Protein AF-A0A2S8PR95-F1 (afdb_monomer_lite)

Foldseek 3Di:
DPQADPLRQGDPPPDPDDPVVSVVLNVQSVCLVPAPWDKDADPVQADPVLRDRQWIFTAHPPPRHTQKIWGFDDQDPNRDTQKIWIWGQGVPGIKIKIWGFDADPVGDTPDIDIDID

Secondary structure (DSSP, 8-state):
--SB-TTSPBPP-S-SS--HHHHHHHHHHHHHHH--PEEEE-GGGEETTTTEESEEEEE-TTT--EEEEEEEEEE-TTS-EEEEEEEEEETTEEEEEEEEEEE-TTS-EEEEEEEE-

Radius of gyration: 17.75 Å; chains: 1; bounding box: 40×20×52 Å

pLDDT: mean 88.1, std 8.45, range [51.5, 97.19]

Structure (mmCIF, N/CA/C/O backbone):
data_AF-A0A2S8PR95-F1
#
_entry.id   AF-A0A2S8PR95-F1
#
loop_
_atom_site.group_PDB
_atom_site.id
_atom_site.type_symbol
_atom_site.label_atom_id
_atom_site.label_alt_id
_atom_site.label_comp_id
_atom_site.label_asym_id
_atom_site.label_entity_id
_atom_site.label_seq_id
_atom_site.pdbx_PDB_ins_code
_atom_site.Cartn_x
_atom_site.Cartn_y
_atom_site.Cartn_z
_atom_site.occupancy
_atom_site.B_iso_or_equiv
_atom_site.auth_seq_id
_atom_site.auth_comp_id
_atom_site.auth_asym_id
_atom_site.auth_atom_id
_atom_site.pdbx_PDB_model_num
ATOM 1 N N . MET A 1 1 ? -3.919 -3.898 -29.142 1.00 51.50 1 MET A N 1
ATOM 2 C CA . MET A 1 1 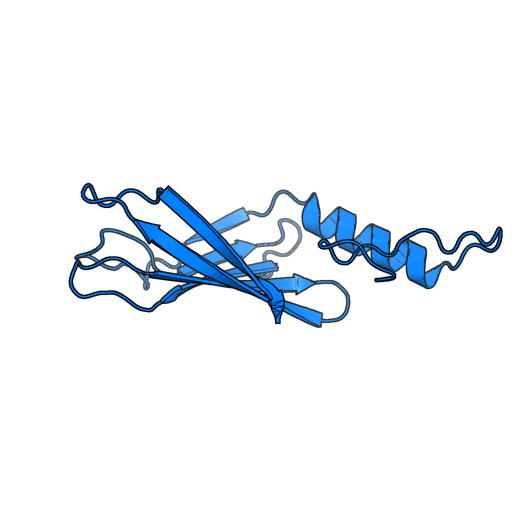? -3.575 -4.710 -27.951 1.00 51.50 1 MET A CA 1
ATOM 3 C C . MET A 1 1 ? -2.643 -3.879 -27.081 1.00 51.50 1 MET A C 1
ATOM 5 O O . MET A 1 1 ? -1.863 -3.128 -27.649 1.00 51.50 1 MET A O 1
ATOM 9 N N . ALA A 1 2 ? -2.744 -3.942 -25.750 1.00 61.56 2 ALA A N 1
ATOM 10 C CA . ALA A 1 2 ? -1.810 -3.215 -24.884 1.00 61.56 2 ALA A CA 1
ATOM 11 C C . ALA A 1 2 ? -0.387 -3.773 -25.070 1.00 61.56 2 ALA A C 1
ATOM 13 O O . ALA A 1 2 ? -0.194 -4.987 -24.973 1.00 61.56 2 ALA A O 1
ATOM 14 N N . ASN A 1 3 ? 0.592 -2.902 -25.339 1.00 78.44 3 ASN A N 1
ATOM 15 C CA . ASN A 1 3 ? 1.985 -3.302 -25.590 1.00 78.44 3 ASN A CA 1
ATOM 16 C C . ASN A 1 3 ? 2.748 -3.670 -24.296 1.00 78.44 3 ASN A C 1
ATOM 18 O O . ASN A 1 3 ? 3.931 -3.995 -24.321 1.00 78.44 3 ASN A O 1
ATOM 22 N N . THR A 1 4 ? 2.068 -3.622 -23.149 1.00 80.44 4 THR A N 1
ATOM 23 C CA . THR A 1 4 ? 2.621 -3.835 -21.810 1.00 80.44 4 THR A CA 1
ATOM 24 C C . THR A 1 4 ? 1.746 -4.787 -20.990 1.00 80.44 4 THR A C 1
ATOM 26 O O . THR A 1 4 ? 0.552 -4.969 -21.245 1.00 80.44 4 THR A O 1
ATOM 29 N N . LEU A 1 5 ? 2.362 -5.451 -20.014 1.00 82.12 5 LEU A N 1
ATOM 30 C CA . LEU A 1 5 ? 1.694 -6.202 -18.953 1.00 82.12 5 LEU A CA 1
ATOM 31 C C . LEU A 1 5 ? 1.127 -5.241 -17.889 1.00 82.12 5 LEU A C 1
ATOM 33 O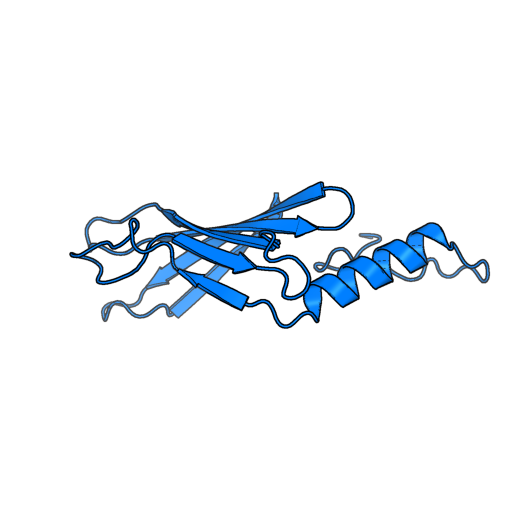 O . LEU A 1 5 ? 1.583 -4.101 -17.805 1.00 82.12 5 LEU A O 1
ATOM 37 N N . PRO A 1 6 ? 0.205 -5.693 -17.015 1.00 74.62 6 PRO A N 1
ATOM 38 C CA . PRO A 1 6 ? -0.261 -4.896 -15.871 1.00 74.62 6 PRO A CA 1
ATOM 39 C C . PRO A 1 6 ? 0.862 -4.424 -14.932 1.00 74.62 6 PRO A C 1
ATOM 41 O O . PRO A 1 6 ? 0.727 -3.413 -14.254 1.00 74.62 6 PRO A O 1
ATOM 44 N N . SER A 1 7 ? 1.999 -5.124 -14.912 1.00 75.38 7 SER A N 1
ATOM 45 C CA . SER A 1 7 ? 3.209 -4.707 -14.192 1.00 75.38 7 SER A CA 1
ATOM 46 C C . SER A 1 7 ? 3.930 -3.509 -14.829 1.00 75.38 7 SER A C 1
ATOM 48 O O . SER A 1 7 ? 4.816 -2.930 -14.210 1.00 75.38 7 SER A O 1
ATOM 50 N N . GLY A 1 8 ? 3.580 -3.125 -16.060 1.00 79.69 8 GLY A N 1
ATOM 51 C CA . GLY A 1 8 ? 4.295 -2.133 -16.866 1.00 79.69 8 GLY A CA 1
ATOM 52 C C . GLY A 1 8 ? 5.406 -2.715 -17.743 1.00 79.69 8 GLY A C 1
ATOM 53 O O . GLY A 1 8 ? 5.913 -1.997 -18.598 1.00 79.69 8 GLY A O 1
ATOM 54 N N . ILE A 1 9 ? 5.736 -4.002 -17.585 1.00 85.19 9 ILE A N 1
ATOM 55 C CA . ILE A 1 9 ? 6.730 -4.702 -18.411 1.00 85.19 9 ILE A CA 1
ATOM 56 C C . ILE A 1 9 ? 6.258 -4.720 -19.868 1.00 85.19 9 ILE A C 1
ATOM 58 O O . ILE A 1 9 ? 5.135 -5.140 -20.162 1.00 85.19 9 ILE A O 1
ATOM 62 N N . GLN A 1 10 ? 7.112 -4.276 -20.782 1.00 86.62 10 GLN A N 1
ATOM 63 C CA . GLN A 1 10 ? 6.873 -4.293 -22.220 1.00 86.62 10 GLN A CA 1
ATOM 64 C C . GLN A 1 10 ? 6.884 -5.726 -22.750 1.00 86.62 10 GLN A C 1
ATOM 66 O O . GLN A 1 10 ? 7.745 -6.534 -22.394 1.00 86.62 10 GLN A O 1
ATOM 71 N N . ARG A 1 11 ? 5.902 -6.046 -23.597 1.00 85.00 11 ARG A N 1
ATOM 72 C CA . ARG A 1 11 ? 5.814 -7.348 -24.263 1.00 85.00 11 ARG A CA 1
ATOM 73 C C . ARG A 1 11 ? 6.856 -7.432 -25.387 1.00 85.00 11 ARG A C 1
ATOM 75 O O . ARG A 1 11 ? 7.217 -6.398 -25.943 1.00 85.00 11 ARG A O 1
ATOM 82 N N . PRO A 1 12 ? 7.309 -8.642 -25.759 1.00 79.50 12 PRO A N 1
ATOM 83 C CA . PRO A 1 12 ? 8.140 -8.815 -26.943 1.00 79.50 12 PRO A CA 1
ATOM 84 C C . PRO A 1 12 ? 7.421 -8.269 -28.180 1.00 79.50 12 PRO A C 1
ATOM 86 O O . PRO A 1 12 ? 6.262 -8.607 -28.419 1.00 79.50 12 PRO A O 1
ATOM 89 N N . GLU A 1 13 ? 8.112 -7.460 -28.979 1.00 73.94 13 GLU A N 1
ATOM 90 C CA . GLU A 1 13 ? 7.537 -6.835 -30.181 1.00 73.94 13 GLU A CA 1
ATOM 91 C C . GLU A 1 13 ? 7.541 -7.774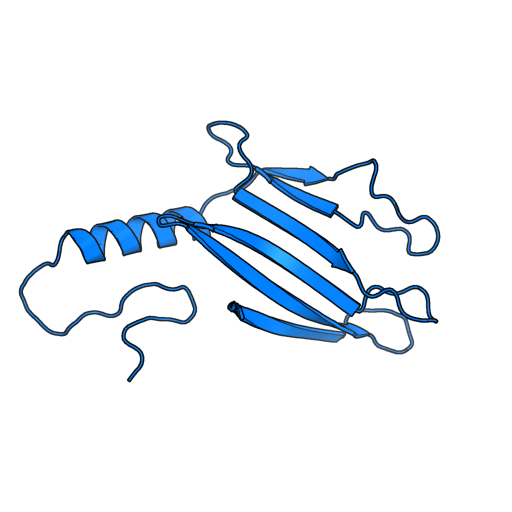 -31.403 1.00 73.94 13 GLU A C 1
ATOM 93 O O . GLU A 1 13 ? 7.152 -7.373 -32.496 1.00 73.94 13 GLU A O 1
ATOM 98 N N . GLY A 1 14 ? 7.979 -9.031 -31.237 1.00 70.06 14 GLY A N 1
ATOM 99 C CA . GLY A 1 14 ? 8.032 -10.033 -32.311 1.00 70.06 14 GLY A CA 1
ATOM 100 C C . GLY A 1 14 ? 9.052 -9.725 -33.414 1.00 70.06 14 GLY A C 1
ATOM 101 O O . GLY A 1 14 ? 9.018 -10.356 -34.465 1.00 70.06 14 GLY A O 1
ATOM 102 N N . SER A 1 15 ? 9.934 -8.752 -33.180 1.00 69.81 15 SER A N 1
ATOM 103 C CA . SER A 1 15 ? 11.064 -8.399 -34.036 1.00 69.81 15 SER A CA 1
ATOM 104 C C . SER A 1 15 ? 12.334 -9.066 -33.515 1.00 69.81 15 SER A C 1
ATOM 106 O O . SER A 1 15 ? 12.558 -9.096 -32.304 1.00 69.81 15 SER A O 1
ATOM 108 N N . ASP A 1 16 ? 13.191 -9.537 -34.421 1.00 66.31 16 ASP A N 1
ATOM 109 C CA . ASP A 1 16 ? 14.516 -10.074 -34.079 1.00 66.31 16 ASP A CA 1
ATOM 110 C C . ASP A 1 16 ? 15.509 -8.971 -33.650 1.00 66.31 16 ASP A C 1
ATOM 112 O O . ASP A 1 16 ? 16.624 -9.259 -33.213 1.00 66.31 16 ASP A O 1
ATOM 116 N N . ASN A 1 17 ? 15.118 -7.693 -33.741 1.00 72.88 17 ASN A N 1
ATOM 117 C CA . ASN A 1 17 ? 15.930 -6.575 -33.270 1.00 72.88 17 ASN A CA 1
ATOM 118 C C . ASN A 1 17 ? 15.766 -6.361 -31.762 1.00 72.88 17 ASN A C 1
ATOM 120 O O . ASN A 1 17 ? 14.668 -6.121 -31.259 1.00 72.88 17 ASN A O 1
ATOM 124 N N . ASN A 1 18 ? 16.889 -6.348 -31.044 1.00 67.62 18 ASN A N 1
ATOM 125 C CA . ASN A 1 18 ? 16.906 -6.072 -29.614 1.00 67.62 18 ASN A CA 1
ATOM 126 C C . ASN A 1 18 ? 16.812 -4.557 -29.351 1.00 67.62 18 ASN A C 1
ATOM 128 O O . ASN A 1 18 ? 17.788 -3.823 -29.525 1.00 67.62 18 ASN A O 1
ATOM 132 N N . ASN A 1 19 ? 15.643 -4.071 -28.929 1.00 82.62 19 ASN A N 1
ATOM 133 C CA . ASN A 1 19 ? 15.503 -2.702 -28.435 1.00 82.62 19 ASN A CA 1
ATOM 134 C C . ASN A 1 19 ? 16.085 -2.612 -27.015 1.00 82.62 19 ASN A C 1
ATOM 136 O O . ASN A 1 19 ? 15.405 -2.878 -26.024 1.00 82.62 19 ASN A O 1
ATOM 140 N N . LEU A 1 20 ? 17.357 -2.219 -26.925 1.00 83.94 20 LEU A N 1
ATOM 141 C CA . LEU A 1 20 ? 18.093 -2.154 -25.662 1.00 83.94 20 LEU A CA 1
ATOM 142 C C . LEU A 1 20 ? 17.421 -1.249 -24.616 1.00 83.94 20 LEU A C 1
ATOM 144 O O . LEU A 1 20 ? 17.457 -1.558 -23.428 1.00 83.94 20 LEU A O 1
ATOM 148 N N . ALA A 1 21 ? 16.778 -0.156 -25.039 1.00 84.00 21 ALA A N 1
ATOM 149 C CA . ALA A 1 21 ? 16.086 0.745 -24.118 1.00 84.00 21 ALA A CA 1
ATOM 150 C C . ALA A 1 21 ? 14.875 0.061 -23.464 1.00 84.00 21 ALA A C 1
ATOM 152 O O . ALA A 1 21 ? 14.698 0.148 -22.250 1.00 84.00 21 ALA A O 1
ATOM 153 N N . ALA A 1 22 ? 14.084 -0.663 -24.260 1.00 82.69 22 ALA A N 1
ATOM 154 C CA . ALA A 1 22 ? 12.950 -1.445 -23.774 1.00 82.69 22 ALA A CA 1
ATOM 155 C C . ALA A 1 22 ? 13.391 -2.581 -22.836 1.00 82.69 22 ALA A C 1
ATOM 157 O O . ALA A 1 22 ? 12.796 -2.812 -21.783 1.00 82.69 22 ALA A O 1
ATOM 158 N N . TYR A 1 23 ? 14.480 -3.264 -23.195 1.00 84.69 23 TYR A N 1
ATOM 159 C CA . TYR A 1 23 ? 15.069 -4.314 -22.371 1.00 84.69 23 TYR A CA 1
ATOM 160 C C . TYR A 1 23 ? 15.533 -3.791 -21.003 1.00 84.69 23 TYR A C 1
ATOM 162 O O . TYR A 1 23 ? 15.151 -4.352 -19.978 1.00 84.69 23 TYR A O 1
ATOM 170 N N . ASN A 1 24 ? 16.293 -2.692 -20.973 1.00 86.25 24 ASN A N 1
ATOM 171 C CA . ASN A 1 24 ? 16.769 -2.095 -19.724 1.00 86.25 24 ASN A CA 1
ATOM 172 C C . ASN A 1 24 ? 15.604 -1.619 -18.843 1.00 86.25 24 ASN A C 1
ATOM 174 O O . ASN A 1 24 ? 15.580 -1.924 -17.656 1.00 86.25 24 ASN A O 1
ATOM 178 N N . ALA A 1 25 ? 14.588 -0.974 -19.428 1.00 85.25 25 ALA A N 1
ATOM 179 C CA . ALA A 1 25 ? 13.398 -0.558 -18.686 1.00 85.25 25 ALA A CA 1
ATOM 180 C C . ALA A 1 25 ? 12.657 -1.750 -18.051 1.00 85.25 25 ALA A C 1
ATOM 182 O O . ALA A 1 25 ? 12.207 -1.675 -16.907 1.00 85.25 25 ALA A O 1
ATOM 183 N N . ASN A 1 26 ? 12.555 -2.873 -18.770 1.00 88.12 26 ASN A N 1
ATOM 184 C CA . ASN A 1 26 ? 11.985 -4.102 -18.224 1.00 88.12 26 ASN A CA 1
ATOM 185 C C . ASN A 1 26 ? 12.815 -4.661 -17.064 1.00 88.12 26 ASN A C 1
ATOM 187 O O . ASN A 1 26 ? 12.227 -5.080 -16.067 1.00 88.12 26 ASN A O 1
ATOM 191 N N . LEU A 1 27 ? 14.148 -4.663 -17.174 1.00 87.94 27 LEU A N 1
ATOM 192 C CA . LEU A 1 27 ? 15.025 -5.092 -16.083 1.00 87.94 27 LEU A CA 1
ATOM 193 C C . LEU A 1 27 ? 14.845 -4.223 -14.842 1.00 87.94 27 LEU A C 1
ATOM 195 O O . LEU A 1 27 ? 14.689 -4.775 -13.757 1.00 87.94 27 LEU A O 1
ATOM 199 N N . ASP A 1 28 ? 14.779 -2.902 -14.997 1.00 85.75 28 ASP A N 1
ATOM 200 C CA . ASP A 1 28 ? 14.608 -1.998 -13.861 1.00 85.75 28 ASP A CA 1
ATOM 201 C C . ASP A 1 28 ? 13.246 -2.203 -13.167 1.00 85.75 28 ASP A C 1
ATOM 203 O O . ASP A 1 28 ? 13.145 -2.142 -11.941 1.00 85.75 28 ASP A O 1
ATOM 207 N N . ILE A 1 29 ? 12.181 -2.487 -13.931 1.00 85.62 29 ILE A N 1
ATOM 208 C CA . ILE A 1 29 ? 10.859 -2.826 -13.374 1.00 85.62 29 ILE A CA 1
ATOM 209 C C . ILE A 1 29 ? 10.903 -4.170 -12.639 1.00 85.62 29 ILE A C 1
ATOM 211 O O . ILE A 1 29 ? 10.346 -4.287 -11.548 1.00 85.62 29 ILE A O 1
ATOM 215 N N . ILE A 1 30 ? 11.531 -5.193 -13.224 1.00 87.19 30 ILE A N 1
ATOM 216 C CA . ILE A 1 30 ? 11.657 -6.519 -12.600 1.00 87.19 30 ILE A CA 1
ATOM 217 C C . ILE A 1 30 ? 12.448 -6.416 -11.298 1.00 87.19 30 ILE A C 1
ATOM 219 O O . ILE A 1 30 ? 12.033 -6.970 -10.282 1.00 87.19 30 ILE A O 1
ATOM 223 N N . ASP A 1 31 ? 13.550 -5.679 -11.324 1.00 86.56 31 ASP A N 1
ATOM 224 C CA . ASP A 1 31 ? 14.392 -5.428 -10.168 1.00 86.56 31 ASP A CA 1
ATOM 225 C C . ASP A 1 31 ? 13.625 -4.657 -9.080 1.00 86.56 31 ASP A C 1
ATOM 227 O O . ASP A 1 31 ? 13.586 -5.098 -7.935 1.00 86.56 31 ASP A O 1
ATOM 231 N N . PHE A 1 32 ? 12.887 -3.596 -9.430 1.00 86.56 32 PHE A N 1
ATOM 232 C CA . PHE A 1 32 ? 11.971 -2.922 -8.500 1.00 86.56 32 PHE A CA 1
ATOM 233 C C . PHE A 1 32 ? 10.972 -3.902 -7.856 1.00 86.56 32 PHE A C 1
ATOM 235 O O . PHE A 1 32 ? 10.827 -3.945 -6.638 1.00 86.56 32 PHE A O 1
ATOM 242 N N . LEU A 1 33 ? 10.295 -4.732 -8.654 1.00 84.25 33 LEU A N 1
ATOM 243 C CA . LEU A 1 33 ? 9.280 -5.663 -8.146 1.00 84.25 33 LEU A CA 1
ATOM 244 C C . LEU A 1 33 ? 9.864 -6.823 -7.322 1.00 84.25 33 LEU A C 1
ATOM 246 O O . LEU A 1 33 ? 9.147 -7.395 -6.503 1.00 84.25 33 LEU A O 1
ATOM 250 N N . GLY A 1 34 ? 11.130 -7.183 -7.541 1.00 84.50 34 GLY A N 1
ATOM 251 C CA . GLY A 1 34 ? 11.817 -8.276 -6.850 1.00 84.50 34 GLY A CA 1
ATOM 252 C C . GLY A 1 34 ? 12.601 -7.861 -5.601 1.00 84.50 34 GLY A C 1
ATOM 253 O O . GLY A 1 34 ? 13.119 -8.730 -4.897 1.00 84.50 34 GLY A O 1
ATOM 254 N N . ARG A 1 35 ? 12.721 -6.559 -5.317 1.00 87.00 35 ARG A N 1
ATOM 255 C CA . ARG A 1 35 ? 13.563 -6.050 -4.22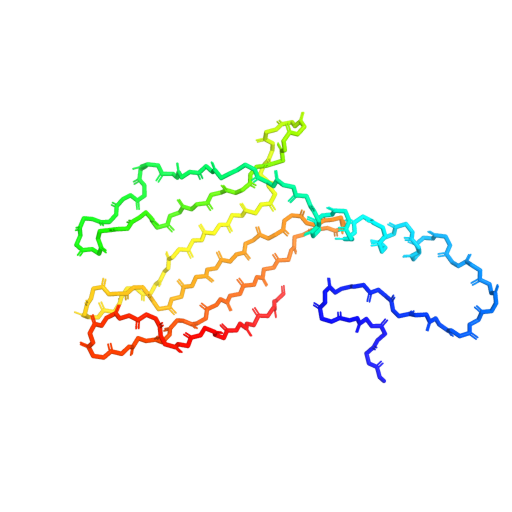3 1.00 87.00 35 ARG A CA 1
ATOM 256 C C . ARG A 1 35 ? 12.971 -6.317 -2.829 1.00 87.00 35 ARG A C 1
ATOM 258 O O . ARG A 1 35 ? 11.776 -6.111 -2.611 1.00 87.00 35 ARG A O 1
ATOM 265 N N . PRO A 1 36 ? 13.810 -6.684 -1.838 1.00 89.50 36 PRO A N 1
ATOM 266 C CA . PRO A 1 36 ? 13.386 -6.857 -0.451 1.00 89.50 36 PRO A CA 1
ATOM 267 C C . PRO A 1 36 ? 13.368 -5.507 0.281 1.00 89.50 36 PRO A C 1
ATOM 269 O O . PRO A 1 36 ? 14.293 -5.169 1.020 1.00 89.50 36 PRO A O 1
ATOM 272 N N . TYR A 1 37 ? 12.332 -4.702 0.049 1.00 92.94 37 TYR A N 1
ATOM 273 C CA . TYR A 1 37 ? 12.221 -3.396 0.696 1.00 92.94 37 TYR A CA 1
ATOM 274 C C . TYR A 1 37 ? 12.110 -3.490 2.221 1.00 92.94 37 TYR A C 1
ATOM 276 O O . TYR A 1 37 ? 11.470 -4.390 2.765 1.00 92.94 37 TYR A O 1
ATOM 284 N N . GLN A 1 38 ? 12.697 -2.512 2.910 1.00 93.31 38 GLN A N 1
ATOM 285 C CA . GLN A 1 38 ? 12.610 -2.391 4.362 1.00 93.31 38 GLN A CA 1
ATOM 286 C C . GLN A 1 38 ? 11.347 -1.626 4.750 1.00 93.31 38 GLN A C 1
ATOM 288 O O . GLN A 1 38 ? 11.167 -0.477 4.350 1.00 93.31 38 GLN A O 1
ATOM 293 N N . GLU A 1 39 ? 10.477 -2.245 5.542 1.00 95.25 39 GLU A N 1
ATOM 294 C CA . GLU A 1 39 ? 9.287 -1.572 6.055 1.00 95.25 39 GLU A CA 1
ATOM 295 C C . GLU A 1 39 ? 9.657 -0.555 7.144 1.00 95.25 39 GLU A C 1
ATOM 297 O O . GLU A 1 39 ? 10.388 -0.852 8.089 1.00 95.25 39 GLU A O 1
ATOM 302 N N . LYS A 1 40 ? 9.117 0.655 7.018 1.00 94.88 40 LYS A N 1
ATOM 303 C CA . LYS A 1 40 ? 9.196 1.730 8.000 1.00 94.88 40 LYS A CA 1
ATOM 304 C C . LYS A 1 40 ? 7.799 2.277 8.255 1.00 94.88 40 LYS A C 1
ATOM 306 O O . LYS A 1 40 ? 7.193 2.919 7.400 1.00 94.88 40 LYS A O 1
ATOM 311 N N . VAL A 1 41 ? 7.314 2.072 9.469 1.00 94.44 41 VAL A N 1
ATOM 312 C CA . VAL A 1 41 ? 6.036 2.615 9.926 1.00 94.44 41 VAL A CA 1
ATOM 313 C C . VAL A 1 41 ? 6.220 4.066 10.378 1.00 94.44 41 VAL A C 1
ATOM 315 O O . VAL A 1 41 ? 7.155 4.376 11.120 1.00 94.44 41 VAL A O 1
ATOM 318 N N . ASP A 1 42 ? 5.328 4.962 9.952 1.00 92.62 42 ASP A N 1
ATOM 319 C CA . ASP A 1 42 ? 5.273 6.324 10.486 1.00 92.62 42 ASP A CA 1
ATOM 320 C C . ASP A 1 42 ? 4.522 6.302 11.821 1.00 92.62 42 ASP A C 1
ATOM 322 O O . ASP A 1 42 ? 3.291 6.242 11.868 1.00 92.62 42 ASP A O 1
ATOM 326 N N . THR A 1 43 ? 5.265 6.345 12.924 1.00 92.56 43 THR A N 1
ATOM 327 C CA . THR A 1 43 ? 4.693 6.231 14.271 1.00 92.56 43 THR A CA 1
ATOM 328 C C . THR A 1 43 ? 3.801 7.410 14.655 1.00 92.56 43 THR A C 1
ATOM 330 O O . THR A 1 43 ? 2.951 7.264 15.531 1.00 92.56 43 THR A O 1
ATOM 333 N N . SER A 1 44 ? 3.928 8.556 13.976 1.00 94.06 44 SER A N 1
ATOM 334 C CA . SER A 1 44 ? 3.049 9.713 14.183 1.00 94.06 44 SER A CA 1
ATOM 335 C C . SER A 1 44 ? 1.653 9.525 13.575 1.00 94.06 44 SER A C 1
ATOM 337 O O . SER A 1 44 ? 0.736 10.283 13.876 1.00 94.06 44 SER A O 1
ATOM 339 N N . SER A 1 45 ? 1.479 8.493 12.742 1.00 95.81 45 SER A N 1
ATOM 340 C CA . SER A 1 45 ? 0.251 8.211 11.994 1.00 95.81 45 SER A CA 1
ATOM 341 C C . SER A 1 45 ? -0.707 7.232 12.690 1.00 95.81 45 SER A C 1
ATOM 343 O O . SER A 1 45 ? -1.636 6.723 12.055 1.00 95.81 45 SER A O 1
ATOM 345 N N . TRP A 1 46 ? -0.469 6.932 13.971 1.00 95.69 46 TRP A N 1
ATOM 346 C CA . TRP A 1 46 ? -1.285 6.006 14.757 1.00 95.69 46 TRP A CA 1
ATOM 347 C C . TRP A 1 46 ? -2.723 6.508 14.927 1.00 95.69 46 TRP A C 1
ATOM 349 O O . TRP A 1 46 ? -2.961 7.584 15.474 1.00 95.69 46 TRP A O 1
ATOM 359 N N . ASP A 1 47 ? -3.686 5.690 14.509 1.00 94.12 47 ASP A N 1
ATOM 360 C CA . ASP A 1 47 ? -5.106 5.881 14.779 1.00 94.12 47 ASP A CA 1
ATOM 361 C C . ASP A 1 47 ? -5.528 4.968 15.935 1.00 94.12 47 ASP A C 1
ATOM 363 O O . ASP A 1 47 ? -5.572 3.743 15.794 1.00 94.12 47 ASP A O 1
ATOM 367 N N . ALA A 1 48 ? -5.844 5.571 17.081 1.00 92.50 48 ALA A N 1
ATOM 368 C CA . ALA A 1 48 ? -6.196 4.837 18.290 1.00 92.50 48 ALA A CA 1
ATOM 369 C C . ALA A 1 48 ? -7.549 4.113 18.195 1.00 92.50 48 ALA A C 1
ATOM 371 O O . ALA A 1 48 ? -7.671 3.019 18.744 1.00 92.50 48 ALA A O 1
ATOM 372 N N . ASP A 1 49 ? -8.541 4.671 17.489 1.00 89.69 49 ASP A N 1
ATOM 373 C CA . ASP A 1 49 ? -9.866 4.041 17.391 1.00 89.69 49 ASP A CA 1
ATOM 374 C C . ASP A 1 49 ? -9.822 2.828 16.460 1.00 89.69 49 ASP A C 1
ATOM 376 O O . ASP A 1 49 ? -10.475 1.813 16.698 1.00 89.69 49 ASP A O 1
ATOM 380 N N . ALA A 1 50 ? -9.061 2.944 15.369 1.00 87.69 50 ALA A N 1
ATOM 381 C CA . ALA A 1 50 ? -8.907 1.878 14.388 1.00 87.69 50 ALA A CA 1
ATOM 382 C C . ALA A 1 50 ? -7.785 0.886 14.750 1.00 87.69 50 ALA A C 1
ATOM 384 O O . ALA A 1 50 ? -7.704 -0.172 14.127 1.00 87.69 50 ALA A O 1
ATOM 385 N N . GLN A 1 51 ? -6.950 1.220 15.743 1.00 90.44 51 GLN A N 1
ATOM 386 C CA . GLN A 1 51 ? -5.762 0.477 16.177 1.00 90.44 51 GLN A CA 1
ATOM 387 C C . GLN A 1 51 ? -4.804 0.133 15.026 1.00 90.44 51 GLN A C 1
ATOM 389 O O . GLN A 1 51 ? -4.356 -1.004 14.881 1.00 90.44 51 GLN A O 1
ATOM 394 N N . VAL A 1 52 ? -4.497 1.123 14.185 1.00 92.12 52 VAL A N 1
ATOM 395 C CA . VAL A 1 52 ? -3.669 0.943 12.983 1.00 92.12 52 VAL A CA 1
ATOM 396 C C . VAL A 1 52 ? -2.798 2.169 12.717 1.00 92.12 52 VAL A C 1
ATOM 398 O O . VAL A 1 52 ? -3.195 3.299 12.995 1.00 92.12 52 VAL A O 1
ATOM 401 N N . TYR A 1 53 ? -1.618 1.960 12.134 1.00 94.88 53 TYR A N 1
ATOM 402 C CA . TYR A 1 53 ? -0.819 3.046 11.566 1.00 94.88 53 TYR A CA 1
ATOM 403 C C . TYR A 1 53 ? -1.317 3.374 10.163 1.00 94.88 53 TYR A C 1
ATOM 405 O O . TYR A 1 53 ? -1.373 2.509 9.290 1.00 94.88 53 TYR A O 1
ATOM 413 N N . THR A 1 54 ? -1.688 4.631 9.939 1.00 96.38 54 THR A N 1
ATOM 414 C CA . THR A 1 54 ? -2.296 5.056 8.671 1.00 96.38 54 THR A CA 1
ATOM 415 C C . THR A 1 54 ? -1.278 5.319 7.571 1.00 96.38 54 THR A C 1
ATOM 417 O O . THR A 1 54 ? -1.668 5.465 6.414 1.00 96.38 54 THR A O 1
ATOM 420 N N . LYS A 1 55 ? 0.018 5.356 7.899 1.00 97.19 55 LYS A N 1
ATOM 421 C CA . LYS A 1 55 ? 1.104 5.538 6.937 1.00 97.19 55 LYS A CA 1
ATOM 422 C C . LYS A 1 55 ? 2.227 4.534 7.161 1.00 97.19 55 LYS A C 1
ATOM 424 O O . LYS A 1 55 ? 2.760 4.396 8.263 1.00 97.19 55 LYS A O 1
ATOM 429 N N . VAL A 1 56 ? 2.619 3.880 6.073 1.00 96.62 56 VAL A N 1
ATOM 430 C CA . VAL A 1 56 ? 3.740 2.935 6.021 1.00 96.62 56 VAL A CA 1
ATOM 431 C C . VAL A 1 56 ? 4.573 3.249 4.786 1.00 96.62 56 VAL A C 1
ATOM 433 O O . VAL A 1 56 ? 4.036 3.554 3.724 1.00 96.62 56 VAL A O 1
ATOM 436 N N . GLN A 1 57 ? 5.890 3.201 4.922 1.00 95.94 57 GLN A N 1
ATOM 437 C CA . GLN A 1 57 ? 6.838 3.403 3.836 1.00 95.94 57 GLN A CA 1
ATOM 438 C C . GLN A 1 57 ? 7.681 2.145 3.658 1.00 95.94 57 GLN A C 1
ATOM 440 O O . GLN A 1 57 ? 8.039 1.490 4.630 1.00 95.94 57 GLN A O 1
ATOM 445 N N . TYR A 1 58 ? 8.038 1.837 2.420 1.00 94.69 58 TYR A N 1
ATOM 446 C CA . TYR A 1 58 ? 8.991 0.791 2.081 1.00 94.69 58 TYR A CA 1
ATOM 447 C C . TYR A 1 58 ? 10.231 1.447 1.485 1.00 94.69 58 TYR A C 1
ATOM 449 O O . TYR A 1 58 ? 10.152 2.155 0.474 1.00 94.69 58 TYR A O 1
ATOM 457 N N . LEU A 1 59 ? 11.362 1.256 2.155 1.00 93.38 59 LEU A N 1
ATOM 458 C CA . LEU A 1 59 ? 12.636 1.882 1.833 1.00 93.38 59 LEU A CA 1
ATOM 459 C C . LEU A 1 59 ? 13.522 0.942 1.020 1.00 93.38 59 LEU A C 1
ATOM 461 O O . LEU A 1 59 ? 13.536 -0.274 1.235 1.00 93.38 59 LEU A O 1
ATOM 465 N N . ARG A 1 60 ? 14.293 1.524 0.104 1.00 91.25 60 ARG A N 1
ATOM 466 C CA . ARG A 1 60 ? 15.361 0.843 -0.625 1.00 91.25 60 ARG A CA 1
ATOM 467 C C . ARG A 1 60 ? 16.474 0.437 0.352 1.00 91.25 60 ARG A C 1
ATOM 469 O O . ARG A 1 60 ? 16.940 1.292 1.107 1.00 91.25 60 ARG A O 1
ATOM 476 N N . PRO A 1 61 ? 16.901 -0.837 0.374 1.00 89.75 61 PRO A N 1
ATOM 477 C CA . PRO A 1 61 ? 17.923 -1.297 1.314 1.00 89.75 61 PRO A CA 1
ATOM 478 C C . PRO A 1 61 ? 19.309 -0.675 1.076 1.00 89.75 61 PRO A C 1
ATOM 480 O O . PRO A 1 61 ? 20.112 -0.628 2.003 1.00 89.75 61 PRO A O 1
ATOM 483 N N . GLU A 1 62 ? 19.605 -0.211 -0.140 1.00 89.06 62 GLU A N 1
ATOM 484 C CA . GLU A 1 62 ? 20.916 0.328 -0.517 1.00 89.06 62 GLU A CA 1
ATOM 485 C C . GLU A 1 62 ? 21.185 1.755 -0.019 1.00 89.06 62 GLU A C 1
ATOM 487 O O . GLU A 1 62 ? 22.332 2.091 0.267 1.00 89.06 62 GLU A O 1
ATOM 492 N N . ASP A 1 63 ? 20.152 2.595 0.080 1.00 89.69 63 ASP A N 1
ATOM 493 C CA . ASP A 1 63 ? 20.301 4.032 0.349 1.00 89.69 63 ASP A CA 1
ATOM 494 C C . ASP A 1 63 ? 19.262 4.594 1.336 1.00 89.69 63 ASP A C 1
ATOM 496 O O . ASP A 1 63 ? 19.310 5.773 1.690 1.00 89.69 63 ASP A O 1
ATOM 500 N N . GLY A 1 64 ? 18.318 3.767 1.800 1.00 88.62 64 GLY A N 1
ATOM 501 C CA . GLY A 1 64 ? 17.253 4.172 2.716 1.00 88.62 64 GLY A CA 1
ATOM 502 C C . GLY A 1 64 ? 16.219 5.120 2.102 1.00 88.62 64 GLY A C 1
ATOM 503 O O . GLY A 1 64 ? 15.380 5.663 2.826 1.00 88.62 64 GLY A O 1
ATOM 504 N N . SER A 1 65 ? 16.250 5.343 0.787 1.00 90.38 65 SER A N 1
ATOM 505 C CA . SER A 1 65 ? 15.285 6.196 0.098 1.00 90.38 65 SER A CA 1
ATOM 506 C C . SER A 1 65 ? 13.914 5.522 0.006 1.00 90.38 65 SER A C 1
ATOM 508 O O . SER A 1 65 ? 13.794 4.298 -0.048 1.00 90.38 65 SER A O 1
ATOM 510 N N . VAL A 1 66 ? 12.842 6.317 -0.030 1.00 91.75 66 VAL A N 1
ATOM 511 C CA . VAL A 1 66 ? 11.476 5.785 -0.143 1.00 91.75 66 VAL A CA 1
ATOM 512 C C . VAL A 1 66 ? 11.257 5.220 -1.550 1.00 91.75 66 VAL A C 1
ATOM 514 O O . VAL A 1 66 ? 11.396 5.933 -2.548 1.00 91.75 66 VAL A O 1
ATOM 517 N N . ALA A 1 67 ? 10.902 3.938 -1.631 1.00 91.94 67 ALA A N 1
ATOM 518 C CA . ALA A 1 67 ? 10.470 3.280 -2.863 1.00 91.94 67 ALA A CA 1
ATOM 519 C C . ALA A 1 67 ? 8.945 3.217 -2.969 1.00 91.94 67 ALA A C 1
ATOM 521 O O . ALA A 1 67 ? 8.398 3.445 -4.047 1.00 91.94 67 ALA A O 1
ATOM 522 N N . ILE A 1 68 ? 8.258 2.929 -1.861 1.00 94.44 68 ILE A N 1
ATOM 523 C CA . ILE A 1 68 ? 6.795 2.866 -1.816 1.00 94.44 68 ILE A CA 1
ATOM 524 C C . ILE A 1 68 ? 6.313 3.636 -0.592 1.00 94.44 68 ILE A C 1
ATOM 526 O O . ILE A 1 68 ? 6.852 3.476 0.500 1.00 94.44 68 ILE A O 1
ATOM 530 N N . SER A 1 69 ? 5.289 4.463 -0.766 1.00 95.50 69 SER A N 1
ATOM 531 C CA . SER A 1 69 ? 4.567 5.094 0.339 1.00 95.50 69 SER A CA 1
ATOM 532 C C . SER A 1 69 ? 3.111 4.660 0.294 1.00 95.50 69 SER A C 1
ATOM 534 O O . SER A 1 69 ? 2.453 4.857 -0.724 1.00 95.50 69 SER A O 1
ATOM 536 N N . CYS A 1 70 ? 2.611 4.114 1.394 1.00 96.56 70 CYS A N 1
ATOM 537 C CA . CYS A 1 70 ? 1.233 3.671 1.560 1.00 96.56 70 CYS A CA 1
ATOM 538 C C . CYS A 1 70 ? 0.515 4.597 2.543 1.00 96.56 70 CYS A C 1
ATOM 540 O O . CYS A 1 70 ? 1.070 4.939 3.593 1.00 96.56 70 CYS A O 1
ATOM 542 N N . GLN A 1 71 ? -0.712 4.998 2.216 1.00 97.19 71 GLN A N 1
ATOM 543 C CA . GLN A 1 71 ? -1.530 5.849 3.072 1.00 97.19 71 GLN A CA 1
ATOM 544 C C . GLN A 1 71 ? -2.991 5.399 3.085 1.00 97.19 71 GLN A C 1
ATOM 546 O O . GLN A 1 71 ? -3.671 5.392 2.057 1.00 97.19 71 GLN A O 1
ATOM 551 N N . LEU A 1 72 ? -3.488 5.111 4.285 1.00 96.94 72 LEU A N 1
ATOM 552 C CA . LEU A 1 72 ? -4.894 4.850 4.549 1.00 96.94 72 LEU A CA 1
ATOM 553 C C . LEU A 1 72 ? -5.692 6.159 4.581 1.00 96.94 72 LEU A C 1
ATOM 555 O O . LEU A 1 72 ? -5.265 7.168 5.144 1.00 96.94 72 LEU A O 1
ATOM 559 N N . SER A 1 73 ? -6.872 6.143 3.969 1.00 96.38 73 SER A N 1
ATOM 560 C CA . SER A 1 73 ? -7.803 7.274 3.921 1.00 96.38 73 SER A CA 1
ATOM 561 C C . SER A 1 73 ? -9.264 6.805 3.861 1.00 96.38 73 SER A C 1
ATOM 563 O O . SER A 1 73 ? -9.551 5.604 3.821 1.00 96.38 73 SER A O 1
ATOM 565 N N . ASN A 1 74 ? -10.202 7.756 3.924 1.00 95.31 74 ASN A N 1
ATOM 566 C CA . ASN A 1 74 ? -11.647 7.503 3.911 1.00 95.31 74 ASN A CA 1
ATOM 567 C C . ASN A 1 74 ? -12.111 6.576 5.049 1.00 95.31 74 ASN A C 1
ATOM 569 O O . ASN A 1 74 ? -12.627 5.478 4.812 1.00 95.31 74 ASN A O 1
ATOM 573 N N . LYS A 1 75 ? -11.913 7.022 6.298 1.00 95.00 75 LYS A N 1
ATOM 574 C CA . LYS A 1 75 ? -12.437 6.348 7.494 1.00 95.00 75 LYS A CA 1
ATOM 575 C C . LYS A 1 75 ? -13.965 6.458 7.512 1.00 95.00 75 LYS A C 1
ATOM 577 O O . LYS A 1 75 ? -14.509 7.560 7.491 1.00 95.00 75 LYS A O 1
ATOM 582 N N . ASN A 1 76 ? -14.651 5.320 7.506 1.00 90.56 76 ASN A N 1
ATOM 583 C CA . ASN A 1 76 ? -16.110 5.258 7.527 1.00 90.56 76 ASN A CA 1
ATOM 584 C C . ASN A 1 76 ? -16.674 5.437 8.951 1.00 90.56 76 ASN A C 1
ATOM 586 O O . ASN A 1 76 ? -15.936 5.484 9.936 1.00 90.56 76 ASN A O 1
ATOM 590 N N . SER A 1 77 ? -18.004 5.487 9.071 1.00 89.06 77 SER A N 1
ATOM 591 C CA . SER A 1 77 ? -18.707 5.615 10.358 1.00 89.06 77 SER A CA 1
ATOM 592 C C . SER A 1 77 ? -18.468 4.449 11.323 1.00 89.06 77 SER A C 1
ATOM 594 O O . SER A 1 77 ? -18.683 4.596 12.520 1.00 89.06 77 SER A O 1
ATOM 596 N N . SER A 1 78 ? -18.019 3.297 10.821 1.00 87.62 78 SER A N 1
ATOM 597 C CA . SER A 1 78 ? -17.641 2.124 11.619 1.00 87.62 78 SER A CA 1
ATOM 598 C C . SER A 1 78 ? -16.170 2.153 12.062 1.00 87.62 78 SER A C 1
ATOM 600 O O . SER A 1 78 ? -15.672 1.166 12.597 1.00 87.62 78 SER A O 1
ATOM 602 N N . GLY A 1 79 ? -15.454 3.256 11.816 1.00 90.69 79 GLY A N 1
ATOM 603 C CA . GLY A 1 79 ? -14.061 3.439 12.218 1.00 90.69 79 GLY A CA 1
ATOM 604 C C . GLY A 1 79 ? -13.042 2.705 11.342 1.00 90.69 79 GLY A C 1
ATOM 605 O O . GLY A 1 79 ? -11.899 2.544 11.761 1.00 90.69 79 GLY A O 1
ATOM 606 N N . LYS A 1 80 ? -13.421 2.251 10.140 1.00 92.06 80 LYS A N 1
ATOM 607 C CA . LYS A 1 80 ? -12.544 1.505 9.221 1.00 92.06 80 LYS A CA 1
ATOM 608 C C . LYS A 1 80 ? -12.160 2.345 8.009 1.00 92.06 80 LYS A C 1
ATOM 610 O O . LYS A 1 80 ? -13.006 3.012 7.417 1.00 92.06 80 LYS A O 1
ATOM 615 N N . TYR A 1 81 ? -10.890 2.287 7.625 1.00 95.88 81 TYR A N 1
ATOM 616 C CA . TYR A 1 81 ? -10.377 2.932 6.417 1.00 95.88 81 TYR A CA 1
ATOM 617 C C . TYR A 1 81 ? -10.784 2.140 5.183 1.00 95.88 81 TYR A C 1
ATOM 619 O O . TYR A 1 81 ? -10.586 0.937 5.137 1.00 95.88 81 TYR A O 1
ATOM 627 N N . THR A 1 82 ? -11.350 2.797 4.177 1.00 96.12 82 THR A N 1
ATOM 628 C CA . THR A 1 82 ? -11.863 2.118 2.971 1.00 96.12 82 THR A CA 1
ATOM 629 C C . THR A 1 82 ? -10.962 2.300 1.755 1.00 96.12 82 THR A C 1
ATOM 631 O O . THR A 1 82 ? -11.194 1.695 0.708 1.00 96.12 82 THR A O 1
ATOM 634 N N . THR A 1 83 ? -9.926 3.129 1.872 1.00 97.06 83 THR A N 1
ATOM 635 C CA . THR A 1 83 ? -9.006 3.443 0.780 1.00 97.06 83 THR A CA 1
ATOM 636 C C . THR A 1 83 ? -7.563 3.345 1.255 1.00 97.06 83 THR A C 1
ATOM 638 O O . THR A 1 83 ? -7.224 3.863 2.316 1.00 97.06 83 THR A O 1
ATOM 641 N N . ASP A 1 84 ? -6.722 2.694 0.459 1.00 97.00 84 ASP A N 1
ATOM 642 C CA . ASP A 1 84 ? -5.285 2.543 0.690 1.00 97.00 84 ASP A CA 1
ATOM 643 C C . ASP A 1 84 ? -4.539 2.978 -0.580 1.00 97.00 84 ASP A C 1
ATOM 645 O O . ASP A 1 84 ? -4.618 2.319 -1.616 1.00 97.00 84 ASP A O 1
ATOM 649 N N . THR A 1 85 ? -3.878 4.134 -0.534 1.00 96.94 85 THR A N 1
ATOM 650 C CA . THR A 1 85 ? -3.194 4.727 -1.690 1.00 96.94 85 THR A CA 1
ATOM 651 C C . THR A 1 85 ? -1.706 4.445 -1.616 1.00 96.94 85 THR A C 1
ATOM 653 O O . THR A 1 85 ? -1.042 4.814 -0.650 1.00 96.94 85 THR A O 1
ATOM 656 N N . TRP A 1 86 ? -1.184 3.795 -2.651 1.00 95.12 86 TRP A N 1
ATOM 657 C CA . TRP A 1 86 ? 0.219 3.443 -2.798 1.00 95.12 86 TRP A CA 1
ATOM 658 C C . TRP A 1 86 ? 0.855 4.326 -3.862 1.00 95.12 86 TRP A C 1
ATOM 660 O O . TRP A 1 86 ? 0.395 4.377 -5.001 1.00 95.12 86 TRP A O 1
ATOM 670 N N . THR A 1 87 ? 1.948 4.978 -3.502 1.00 94.19 87 THR A N 1
ATOM 671 C CA . THR A 1 87 ? 2.774 5.776 -4.405 1.00 94.19 87 THR A CA 1
ATOM 672 C C . THR A 1 87 ? 4.089 5.040 -4.612 1.00 94.19 87 THR A C 1
ATOM 674 O O . THR A 1 87 ? 4.871 4.906 -3.671 1.00 94.19 87 THR A O 1
ATOM 677 N N . LEU A 1 88 ? 4.310 4.531 -5.825 1.00 90.31 88 LEU A N 1
ATOM 678 C CA . LEU A 1 88 ? 5.448 3.697 -6.201 1.00 90.31 88 LEU A CA 1
ATOM 679 C C . LEU A 1 88 ? 6.449 4.527 -7.011 1.00 90.31 88 LEU A C 1
ATOM 681 O O . LEU A 1 88 ? 6.132 4.985 -8.109 1.00 90.31 88 LEU A O 1
ATOM 685 N N . GLY A 1 89 ? 7.658 4.705 -6.482 1.00 85.75 89 GLY A N 1
ATOM 686 C CA . GLY A 1 89 ? 8.762 5.361 -7.180 1.00 85.75 89 GLY A CA 1
ATOM 687 C C . GLY A 1 89 ? 9.449 4.395 -8.142 1.00 85.75 89 GLY A C 1
ATOM 688 O O . GLY A 1 89 ? 10.365 3.676 -7.739 1.00 85.75 89 GLY A O 1
ATOM 689 N N . MET A 1 90 ? 9.006 4.384 -9.398 1.00 77.81 90 MET A N 1
ATOM 690 C CA . MET A 1 90 ? 9.514 3.513 -10.456 1.00 77.81 90 MET A CA 1
ATOM 691 C C . MET A 1 90 ? 10.600 4.204 -11.307 1.00 77.81 90 MET A C 1
ATOM 693 O O . MET A 1 90 ? 10.703 5.433 -11.344 1.00 77.81 90 MET A O 1
ATOM 697 N N . PRO A 1 91 ? 11.404 3.428 -12.050 1.00 69.88 91 PRO A N 1
ATOM 698 C CA . PRO A 1 91 ? 12.225 3.960 -13.134 1.00 69.88 91 PRO A CA 1
ATOM 699 C C . PRO A 1 91 ? 11.341 4.715 -14.140 1.00 69.88 91 PRO A C 1
ATOM 701 O O . PRO A 1 91 ? 10.359 4.173 -14.647 1.00 69.88 91 PRO A O 1
ATOM 704 N N . GLY A 1 92 ? 11.655 5.984 -14.401 1.00 70.12 92 GLY A N 1
ATOM 705 C CA . GLY A 1 92 ? 10.875 6.833 -15.311 1.00 70.12 92 GLY A CA 1
ATOM 706 C C . GLY A 1 92 ? 9.707 7.598 -14.674 1.00 70.12 92 GLY A C 1
ATOM 707 O O . GLY A 1 92 ? 9.024 8.326 -15.390 1.00 70.12 92 GLY A O 1
ATOM 708 N N . GLY A 1 93 ? 9.490 7.495 -13.355 1.00 78.44 93 GLY A N 1
ATOM 709 C CA . GLY A 1 93 ? 8.562 8.368 -12.632 1.00 78.44 93 GLY A CA 1
ATOM 710 C C . GLY A 1 93 ? 7.824 7.693 -11.481 1.00 78.44 93 GLY A C 1
ATOM 711 O O . GLY A 1 93 ? 8.200 6.639 -10.978 1.00 78.44 93 GLY A O 1
ATOM 712 N N . THR A 1 94 ? 6.731 8.314 -11.063 1.00 86.12 94 THR A N 1
ATOM 713 C CA . THR A 1 94 ? 5.887 7.799 -9.986 1.00 86.12 94 THR A CA 1
ATOM 714 C C . THR A 1 94 ? 4.627 7.188 -10.575 1.00 86.12 94 THR A C 1
ATOM 716 O O . THR A 1 94 ? 4.000 7.799 -11.437 1.00 86.12 94 THR A O 1
ATOM 719 N N . LYS A 1 95 ? 4.236 6.008 -10.091 1.00 86.25 95 LYS A N 1
ATOM 720 C CA . LYS A 1 95 ? 2.903 5.446 -10.333 1.00 86.25 95 LYS A CA 1
ATOM 721 C C . LYS A 1 95 ? 2.092 5.469 -9.055 1.00 86.25 95 LYS A C 1
ATOM 723 O O . LYS A 1 95 ? 2.625 5.182 -7.982 1.00 86.25 95 LYS A O 1
ATOM 728 N N . THR A 1 96 ? 0.803 5.746 -9.180 1.00 91.81 96 THR A N 1
ATOM 729 C CA . THR A 1 96 ? -0.114 5.687 -8.048 1.00 91.81 96 THR A CA 1
ATOM 730 C C . THR A 1 96 ? -1.096 4.546 -8.250 1.00 91.81 96 THR A C 1
ATOM 732 O O . THR A 1 96 ? -1.718 4.412 -9.300 1.00 91.81 96 THR A O 1
ATOM 735 N N . ARG A 1 97 ? -1.227 3.715 -7.219 1.00 91.81 97 ARG A N 1
ATOM 736 C CA . ARG A 1 97 ? -2.202 2.634 -7.140 1.00 91.81 97 ARG A CA 1
ATOM 737 C C . ARG A 1 97 ? -3.124 2.900 -5.968 1.00 91.81 97 ARG A C 1
ATOM 739 O O . ARG A 1 97 ? -2.670 2.982 -4.833 1.00 91.81 97 ARG A O 1
ATOM 746 N N . THR A 1 98 ? -4.417 3.007 -6.227 1.00 95.31 98 THR A N 1
ATOM 747 C CA . THR A 1 98 ? -5.413 3.211 -5.174 1.00 95.31 98 THR A CA 1
ATOM 748 C C . THR A 1 98 ? -6.195 1.933 -4.972 1.00 95.31 98 THR A C 1
ATOM 750 O O . THR A 1 98 ? -6.835 1.444 -5.901 1.00 95.31 98 THR A O 1
ATOM 753 N N . TRP A 1 99 ? -6.142 1.398 -3.759 1.00 96.00 99 TRP A N 1
ATOM 754 C CA . TRP A 1 99 ? -6.870 0.209 -3.366 1.00 96.00 99 TRP A CA 1
ATOM 755 C C . TRP A 1 99 ? -8.165 0.574 -2.646 1.00 96.00 99 TRP A C 1
ATOM 757 O O . TRP A 1 99 ? -8.166 1.398 -1.732 1.00 96.00 99 TRP A O 1
ATOM 767 N N . THR A 1 100 ? -9.257 -0.086 -3.014 1.00 96.88 100 THR A N 1
ATOM 768 C CA . THR A 1 100 ? -10.536 -0.030 -2.306 1.00 96.88 100 THR A CA 1
ATOM 769 C C . THR A 1 100 ? -10.682 -1.275 -1.438 1.00 96.88 100 THR A C 1
ATOM 771 O O . THR A 1 100 ? -10.592 -2.404 -1.926 1.00 96.88 100 THR A O 1
ATOM 774 N N . LEU A 1 101 ? -10.886 -1.062 -0.138 1.00 96.06 101 LEU A N 1
ATOM 775 C CA . LEU A 1 101 ? -10.985 -2.113 0.872 1.00 96.06 101 LEU A CA 1
ATOM 776 C C . LEU A 1 101 ? -12.457 -2.383 1.196 1.00 96.06 101 LEU A C 1
ATOM 778 O O . LEU A 1 101 ? -13.199 -1.462 1.539 1.00 96.06 101 LEU A O 1
ATOM 782 N N . THR A 1 102 ? -12.877 -3.646 1.113 1.00 94.88 102 THR A N 1
ATOM 783 C CA . THR A 1 102 ? -14.221 -4.083 1.526 1.00 94.88 102 THR A CA 1
ATOM 784 C C . THR A 1 102 ? -14.120 -4.952 2.768 1.00 94.88 102 THR A C 1
ATOM 786 O O . THR A 1 102 ? -13.284 -5.857 2.817 1.00 94.88 102 THR A O 1
ATOM 789 N N . TYR A 1 103 ? -14.990 -4.698 3.745 1.00 93.75 103 TYR A N 1
ATOM 790 C CA . TYR A 1 103 ? -14.988 -5.372 5.039 1.00 93.75 103 TYR A CA 1
ATOM 791 C C . TYR A 1 103 ? -16.241 -6.226 5.236 1.00 93.75 103 TYR A C 1
ATOM 793 O O . TYR A 1 103 ? -17.316 -5.861 4.759 1.00 93.75 103 TYR A O 1
ATOM 801 N N . ASP A 1 104 ? -16.105 -7.339 5.954 1.00 92.25 104 ASP A N 1
ATOM 802 C CA . ASP A 1 104 ? -17.251 -8.077 6.490 1.00 92.25 104 ASP A CA 1
ATOM 803 C C . ASP A 1 104 ? -17.819 -7.416 7.760 1.00 92.25 104 ASP A C 1
ATOM 805 O O . ASP A 1 104 ? -17.308 -6.413 8.266 1.00 92.25 104 ASP A O 1
ATOM 809 N N . SER A 1 105 ? -18.888 -8.000 8.305 1.00 89.69 105 SER A N 1
ATOM 810 C CA . SER A 1 105 ? -19.518 -7.544 9.550 1.00 89.69 105 SER A CA 1
ATOM 811 C C . SER A 1 105 ? -18.639 -7.707 10.794 1.00 89.69 105 SER A C 1
ATOM 813 O O . SER A 1 105 ? -18.922 -7.084 11.813 1.00 89.69 105 SER A O 1
ATOM 815 N N . ALA A 1 106 ? -17.600 -8.545 10.736 1.00 89.12 106 ALA A N 1
ATOM 816 C CA . ALA A 1 106 ? -16.617 -8.704 11.805 1.00 89.12 106 ALA A CA 1
ATOM 817 C C . ALA A 1 106 ? -15.462 -7.689 11.687 1.00 89.12 106 ALA A C 1
ATOM 819 O O . ALA A 1 106 ? -14.625 -7.595 12.583 1.00 89.12 106 ALA A O 1
ATOM 820 N N . GLY A 1 107 ? -15.432 -6.893 10.614 1.00 84.31 107 GLY A N 1
ATOM 821 C CA . GLY A 1 107 ? -14.406 -5.889 10.367 1.00 84.31 107 GLY A CA 1
ATOM 822 C C . GLY A 1 107 ? -13.126 -6.450 9.751 1.00 84.31 107 GLY A C 1
ATOM 823 O O . GLY A 1 107 ? -12.105 -5.759 9.790 1.00 84.31 107 GLY A O 1
ATOM 824 N N . ASN A 1 108 ? -13.165 -7.653 9.170 1.00 89.69 108 ASN A N 1
ATOM 825 C CA . ASN A 1 108 ? -12.056 -8.219 8.404 1.00 89.69 108 ASN A CA 1
ATOM 826 C C . ASN A 1 108 ? -12.133 -7.771 6.946 1.00 89.69 108 ASN A C 1
ATOM 828 O O . ASN A 1 108 ? -13.222 -7.658 6.384 1.00 89.69 108 ASN A O 1
ATOM 832 N N . VAL A 1 109 ? -10.979 -7.557 6.310 1.00 91.44 109 VAL A N 1
ATOM 833 C CA . VAL A 1 109 ? -10.923 -7.285 4.868 1.00 91.44 109 VAL A CA 1
ATOM 834 C C . VAL A 1 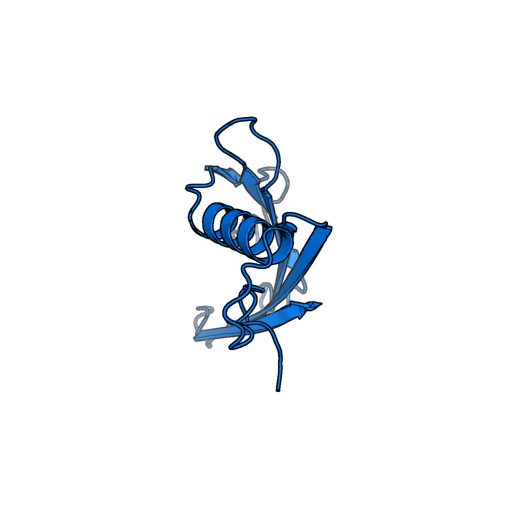109 ? -11.280 -8.564 4.111 1.00 91.44 109 VAL A C 1
ATOM 836 O O . VAL A 1 109 ? -10.564 -9.556 4.209 1.00 91.44 109 VAL A O 1
ATOM 839 N N . VAL A 1 110 ? -12.359 -8.528 3.329 1.00 95.31 110 VAL A N 1
ATOM 840 C CA . VAL A 1 110 ? -12.811 -9.659 2.495 1.00 95.31 110 VAL A CA 1
ATOM 841 C C . VAL A 1 110 ? -12.552 -9.457 1.010 1.00 95.31 110 VAL A C 1
ATOM 843 O O . VAL A 1 110 ? -12.535 -10.422 0.252 1.00 95.31 110 VAL A O 1
ATOM 846 N N . ASN A 1 111 ? -12.339 -8.214 0.575 1.00 95.00 111 ASN A N 1
ATOM 847 C CA . ASN A 1 111 ? -11.971 -7.921 -0.803 1.00 95.00 111 ASN A CA 1
ATOM 848 C C . ASN A 1 111 ? -11.067 -6.689 -0.880 1.00 95.00 111 ASN A C 1
ATOM 850 O O . ASN A 1 111 ? -11.229 -5.734 -0.115 1.00 95.00 111 ASN A O 1
ATOM 854 N N . LYS A 1 112 ? -10.137 -6.715 -1.836 1.00 93.50 112 LYS A N 1
ATOM 855 C CA . LYS A 1 112 ? -9.203 -5.627 -2.118 1.00 93.50 112 LYS A CA 1
ATOM 856 C C . LYS A 1 112 ? -9.078 -5.467 -3.636 1.00 93.50 112 LYS A C 1
ATOM 858 O O . LYS A 1 112 ? -8.487 -6.312 -4.303 1.00 93.50 112 LYS A O 1
ATOM 863 N N . THR A 1 113 ? -9.644 -4.396 -4.186 1.00 94.31 113 THR A N 1
ATOM 864 C CA . THR A 1 113 ? -9.553 -4.053 -5.620 1.00 94.31 113 THR A CA 1
ATOM 865 C C . THR A 1 113 ? -8.671 -2.826 -5.810 1.00 94.31 113 THR A C 1
ATOM 867 O O . THR A 1 113 ? -8.521 -2.051 -4.871 1.00 94.31 113 THR A O 1
ATOM 870 N N . TYR A 1 114 ? -8.064 -2.641 -6.987 1.00 91.38 114 TYR A N 1
ATOM 871 C CA . TYR A 1 114 ? -7.242 -1.459 -7.266 1.00 91.38 114 TYR A CA 1
ATOM 872 C C . TYR A 1 114 ? -7.536 -0.811 -8.610 1.00 91.38 114 TYR A C 1
ATOM 874 O O . TYR A 1 114 ? -7.989 -1.467 -9.547 1.00 91.38 114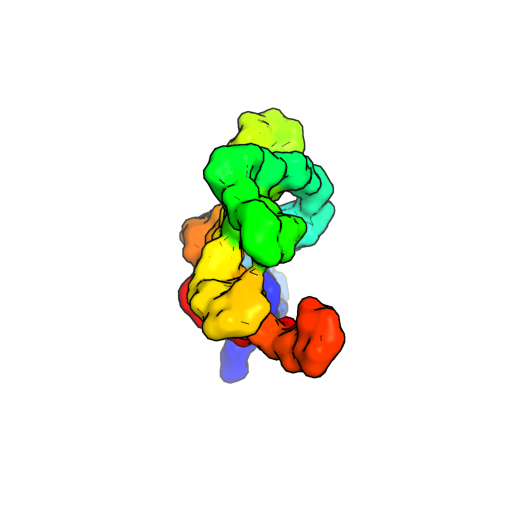 TYR A O 1
ATOM 882 N N . ALA A 1 115 ? -7.202 0.474 -8.685 1.00 86.81 115 ALA A N 1
ATOM 883 C CA . ALA A 1 115 ? -7.062 1.233 -9.916 1.00 86.81 115 ALA A CA 1
ATOM 884 C C . ALA A 1 115 ? -5.674 1.887 -9.957 1.00 86.81 115 ALA A C 1
ATOM 886 O O . ALA A 1 115 ? -5.189 2.386 -8.937 1.00 86.81 115 ALA A O 1
ATOM 887 N N . ASP A 1 116 ? -5.051 1.870 -11.134 1.00 84.06 116 ASP A N 1
ATOM 888 C CA . ASP A 1 116 ? -3.796 2.569 -11.410 1.00 84.06 116 ASP A CA 1
ATOM 889 C C . ASP A 1 116 ? -4.103 3.915 -12.091 1.00 84.06 116 ASP A C 1
ATOM 891 O O . ASP A 1 116 ? -5.017 3.993 -12.918 1.00 84.06 116 ASP A O 1
ATOM 895 N N . SER A 1 117 ? -3.346 4.958 -11.741 1.00 77.69 117 SER A N 1
ATOM 896 C CA . SER A 1 117 ? -3.392 6.295 -12.359 1.00 77.69 117 SER A CA 1
ATOM 897 C C . SER A 1 117 ? -2.021 6.735 -12.845 1.00 77.69 117 SER A C 1
ATOM 899 O O . SER A 1 117 ? -1.052 6.500 -12.080 1.00 77.69 117 SER A O 1
#

Sequence (117 aa):
MANTLPSGIQRPEGSDNNNLAAYNANLDIIDFLGRPYQEKVDTSSWDADAQVYTKVQYLRPEDGSVAISCQLSNKNSSGKYTTDTWTLGMPGGTKTRTWTLTYDSAGNVVNKTYADS